Protein AF-A0A440JXI6-F1 (afdb_monomer_lite)

Radius of gyration: 17.79 Å; chains: 1; bounding box: 47×29×36 Å

Structure (mmCIF, N/CA/C/O backbone):
data_AF-A0A440JXI6-F1
#
_entry.id   AF-A0A440JXI6-F1
#
loop_
_atom_site.group_PDB
_atom_site.id
_atom_site.type_symbol
_atom_site.label_atom_id
_atom_site.label_alt_id
_atom_site.label_comp_id
_atom_site.label_asym_id
_atom_site.label_entity_id
_atom_site.label_seq_id
_atom_site.pdbx_PDB_ins_code
_atom_site.Cartn_x
_atom_site.Cartn_y
_atom_site.Cartn_z
_atom_site.occupancy
_atom_site.B_iso_or_equiv
_atom_site.auth_seq_id
_atom_site.auth_comp_id
_atom_site.auth_asym_id
_atom_site.auth_atom_id
_atom_site.pdbx_PDB_model_num
ATOM 1 N N . HIS A 1 1 ? 22.428 3.438 -12.075 1.00 89.69 1 HIS A N 1
ATOM 2 C CA . HIS A 1 1 ? 23.468 4.027 -11.225 1.00 89.69 1 HIS A CA 1
ATOM 3 C C . HIS A 1 1 ? 24.749 4.145 -12.036 1.00 89.69 1 HIS A C 1
ATOM 5 O O . HIS A 1 1 ? 25.125 3.154 -12.648 1.00 89.69 1 HIS A O 1
ATOM 11 N N . PRO A 1 2 ? 25.399 5.318 -12.072 1.00 90.56 2 PRO A N 1
ATOM 12 C CA . PRO A 1 2 ? 26.566 5.547 -12.928 1.00 90.56 2 PRO A CA 1
ATOM 13 C C . PRO A 1 2 ? 27.832 4.776 -12.512 1.00 90.56 2 PRO A C 1
ATOM 15 O O . PRO A 1 2 ? 28.687 4.551 -13.356 1.00 90.56 2 PRO A O 1
ATOM 18 N N . PHE A 1 3 ? 27.950 4.336 -11.251 1.00 93.44 3 PHE A N 1
ATOM 19 C CA . PHE A 1 3 ? 29.191 3.724 -10.738 1.00 93.44 3 PHE A CA 1
ATOM 20 C C . PHE A 1 3 ? 29.165 2.200 -10.530 1.00 93.44 3 PHE A C 1
ATOM 22 O O . PHE A 1 3 ? 30.223 1.590 -10.446 1.00 93.44 3 PHE A O 1
ATOM 29 N N . TYR A 1 4 ? 27.995 1.559 -10.423 1.00 94.19 4 TYR A N 1
ATOM 30 C CA . TYR A 1 4 ? 27.934 0.133 -10.066 1.00 94.19 4 TYR A CA 1
ATOM 31 C C . TYR A 1 4 ? 27.754 -0.724 -11.320 1.00 94.19 4 TYR A C 1
ATOM 33 O O . TYR A 1 4 ? 26.744 -0.548 -11.989 1.00 94.19 4 TYR A O 1
ATOM 41 N N . PRO A 1 5 ? 28.655 -1.667 -11.648 1.00 91.31 5 PRO A N 1
ATOM 42 C CA . PRO A 1 5 ? 28.629 -2.382 -12.931 1.00 91.31 5 PRO A CA 1
ATOM 43 C C . PRO A 1 5 ? 27.378 -3.250 -13.129 1.00 91.31 5 PRO A C 1
ATOM 45 O O . PRO A 1 5 ? 26.894 -3.402 -14.246 1.00 91.31 5 PRO A O 1
ATOM 48 N N . THR A 1 6 ? 26.800 -3.773 -12.050 1.00 94.19 6 THR A N 1
ATOM 49 C CA . THR A 1 6 ? 25.622 -4.653 -12.075 1.00 94.19 6 THR A CA 1
ATOM 50 C C . THR A 1 6 ? 24.327 -3.933 -11.697 1.00 94.19 6 THR A C 1
ATOM 52 O O . THR A 1 6 ? 23.341 -4.570 -11.346 1.00 94.19 6 THR A O 1
ATOM 55 N N . TRP A 1 7 ? 24.281 -2.601 -11.784 1.00 91.56 7 TRP A N 1
ATOM 56 C CA . TRP A 1 7 ? 23.163 -1.800 -11.264 1.00 91.56 7 TRP A CA 1
ATOM 57 C C . TRP A 1 7 ? 21.786 -2.070 -11.895 1.00 91.56 7 TRP A C 1
ATOM 59 O O . TRP A 1 7 ? 20.778 -1.656 -11.329 1.00 91.56 7 TRP A O 1
ATOM 69 N N . LYS A 1 8 ? 21.735 -2.713 -13.069 1.00 91.62 8 LYS A N 1
ATOM 70 C CA . LYS A 1 8 ? 20.493 -3.163 -13.727 1.00 91.62 8 LYS A CA 1
ATOM 71 C C . LYS A 1 8 ? 20.260 -4.669 -13.636 1.00 91.62 8 LYS A C 1
ATOM 73 O O . LYS A 1 8 ? 19.323 -5.166 -14.261 1.00 91.62 8 LYS A O 1
ATOM 78 N N . ALA A 1 9 ? 21.115 -5.404 -12.928 1.00 92.44 9 ALA A N 1
ATOM 79 C CA . ALA A 1 9 ? 20.924 -6.833 -12.751 1.00 92.44 9 ALA A CA 1
ATOM 80 C C . ALA A 1 9 ? 19.590 -7.073 -12.030 1.00 92.44 9 ALA A C 1
ATOM 82 O O . ALA A 1 9 ? 19.301 -6.447 -11.014 1.00 92.44 9 ALA A O 1
ATOM 83 N N . LYS A 1 10 ? 18.778 -7.974 -12.582 1.00 93.25 10 LYS A N 1
ATOM 84 C CA . LYS A 1 10 ? 17.461 -8.358 -12.058 1.00 93.25 10 LYS A CA 1
ATOM 85 C C . LYS A 1 10 ? 17.477 -9.859 -11.745 1.00 93.25 10 LYS A C 1
ATOM 87 O O . LYS A 1 10 ? 16.812 -10.628 -12.438 1.00 93.25 10 LYS A O 1
ATOM 92 N N . PRO A 1 11 ? 18.333 -10.303 -10.799 1.00 94.56 11 PRO A N 1
ATOM 93 C CA . PRO A 1 11 ? 18.487 -11.722 -10.504 1.00 94.56 11 PRO A CA 1
ATOM 94 C C . PRO A 1 11 ? 17.147 -12.314 -10.060 1.00 94.56 11 PRO A C 1
ATOM 96 O O . PRO A 1 11 ? 16.384 -11.669 -9.347 1.00 94.56 11 PRO A O 1
ATOM 99 N N . GLY A 1 12 ? 16.862 -13.537 -10.501 1.00 95.56 12 GLY A N 1
ATOM 100 C CA . GLY A 1 12 ? 15.599 -14.217 -10.209 1.00 95.56 12 GLY A CA 1
ATOM 101 C C . GLY A 1 12 ? 14.439 -13.869 -11.148 1.00 95.56 12 GLY A C 1
ATOM 102 O O . GLY A 1 12 ? 13.453 -14.596 -11.129 1.00 95.56 12 GLY A O 1
ATOM 103 N N . LEU A 1 13 ? 14.555 -12.843 -12.005 1.00 96.44 13 LEU A N 1
ATOM 104 C CA . LEU A 1 13 ? 13.544 -12.552 -13.027 1.00 96.44 13 LEU A CA 1
ATOM 105 C C . LEU A 1 13 ? 13.929 -13.175 -14.379 1.00 96.44 13 LEU A C 1
ATOM 107 O O . LEU A 1 13 ? 15.005 -12.867 -14.905 1.00 96.44 13 LEU A O 1
ATOM 111 N N . PRO A 1 14 ? 13.072 -14.012 -14.992 1.00 97.12 14 PRO A N 1
ATOM 112 C CA . PRO A 1 14 ? 13.282 -14.458 -16.362 1.00 97.12 14 PRO A CA 1
ATOM 113 C C . PRO A 1 14 ? 13.072 -13.297 -17.359 1.00 97.12 14 PRO A C 1
ATOM 115 O O . PRO A 1 14 ? 12.429 -12.297 -17.020 1.00 97.12 14 PRO A O 1
ATOM 118 N N . PRO A 1 15 ? 13.566 -13.403 -18.608 1.00 95.31 15 PRO A N 1
ATOM 119 C CA . PRO A 1 15 ? 13.542 -12.300 -19.575 1.00 95.31 15 PRO A CA 1
ATOM 120 C C . PRO A 1 15 ? 12.165 -11.652 -19.782 1.00 95.31 15 PRO A C 1
ATOM 122 O O . PRO A 1 15 ? 12.063 -10.428 -19.832 1.00 95.31 15 PRO A O 1
ATOM 125 N N . GLN A 1 16 ? 11.096 -12.449 -19.834 1.00 96.56 16 GLN A N 1
ATOM 126 C CA . GLN A 1 16 ? 9.733 -11.936 -19.981 1.00 96.56 16 GLN A CA 1
ATOM 127 C C . GLN A 1 16 ? 9.286 -11.052 -18.805 1.00 96.56 16 GLN A C 1
ATOM 129 O O . GLN A 1 16 ? 8.621 -10.037 -19.012 1.00 96.56 16 GLN A O 1
ATOM 134 N N . GLU A 1 17 ? 9.680 -11.389 -17.575 1.00 96.81 17 GLU A N 1
ATOM 135 C CA . GLU A 1 17 ? 9.341 -10.600 -16.386 1.00 96.81 17 GLU A CA 1
ATOM 136 C C . GLU A 1 17 ? 10.194 -9.343 -16.293 1.00 96.81 17 GLU A C 1
ATOM 138 O O . GLU A 1 17 ? 9.700 -8.290 -15.890 1.00 96.81 17 GLU A O 1
ATOM 143 N N . VAL A 1 18 ? 11.447 -9.411 -16.752 1.00 96.38 18 VAL A N 1
ATOM 144 C CA . VAL A 1 18 ? 12.272 -8.213 -16.913 1.00 96.38 18 VAL A CA 1
ATOM 145 C C . VAL A 1 18 ? 11.561 -7.216 -17.826 1.00 96.38 18 VAL A C 1
ATOM 147 O O . VAL A 1 18 ? 11.477 -6.044 -17.472 1.00 96.38 18 VAL A O 1
ATOM 150 N N . THR A 1 19 ? 10.987 -7.644 -18.948 1.00 95.44 19 THR A N 1
ATOM 151 C CA . THR A 1 19 ? 10.215 -6.733 -19.804 1.00 95.44 19 THR A CA 1
ATOM 152 C C . THR A 1 19 ? 8.942 -6.230 -19.120 1.00 95.44 19 THR A C 1
ATOM 154 O O . THR A 1 19 ? 8.672 -5.032 -19.147 1.00 95.44 19 THR A O 1
ATOM 157 N N . ALA A 1 20 ? 8.181 -7.111 -18.471 1.00 96.00 20 ALA A N 1
ATOM 158 C CA . ALA A 1 20 ? 6.875 -6.765 -17.908 1.00 96.00 20 ALA A CA 1
ATOM 159 C C . ALA A 1 20 ? 6.931 -5.848 -16.671 1.00 96.00 20 ALA A C 1
ATOM 161 O O . ALA A 1 20 ? 6.011 -5.059 -16.465 1.00 96.00 20 ALA A O 1
ATOM 162 N N . LEU A 1 21 ? 7.973 -5.962 -15.840 1.00 95.62 21 LEU A N 1
ATOM 163 C CA . LEU A 1 21 ? 8.032 -5.317 -14.519 1.00 95.62 21 LEU A CA 1
ATOM 164 C C . LEU A 1 21 ? 8.981 -4.119 -14.453 1.00 95.62 21 LEU A C 1
ATOM 166 O O . LEU A 1 21 ? 9.011 -3.403 -13.453 1.00 95.62 21 LEU A O 1
ATOM 170 N N . SER A 1 22 ? 9.780 -3.898 -15.493 1.00 95.12 22 SER A N 1
ATOM 171 C CA . SER A 1 22 ? 10.843 -2.904 -15.427 1.00 95.12 22 SER A CA 1
ATOM 172 C C . SER A 1 22 ? 10.431 -1.531 -15.947 1.00 95.12 22 SER A C 1
ATOM 174 O O . SER A 1 22 ? 9.792 -1.433 -16.999 1.00 95.12 22 SER A O 1
ATOM 176 N N . PRO A 1 23 ? 10.877 -0.447 -15.288 1.00 94.06 23 PRO A N 1
ATOM 177 C CA . PRO A 1 23 ? 10.515 0.907 -15.691 1.00 94.06 23 PRO A CA 1
ATOM 178 C C . PRO A 1 23 ? 11.021 1.264 -17.095 1.00 94.06 23 PRO A C 1
ATOM 180 O O . PRO A 1 23 ? 10.377 2.052 -17.781 1.00 94.06 23 PRO A O 1
ATOM 183 N N . GLU A 1 24 ? 12.120 0.661 -17.567 1.00 94.94 24 GLU A N 1
ATOM 184 C CA . GLU A 1 24 ? 12.669 0.932 -18.905 1.00 94.94 24 GLU A CA 1
ATOM 185 C C . GLU A 1 24 ? 11.730 0.570 -20.061 1.00 94.94 24 GLU A C 1
ATOM 187 O O . GLU A 1 24 ? 11.915 1.073 -21.166 1.00 94.94 24 GLU A O 1
ATOM 192 N N . PHE A 1 25 ? 10.728 -0.273 -19.808 1.00 95.31 25 PHE A N 1
ATOM 193 C CA . PHE A 1 25 ? 9.734 -0.681 -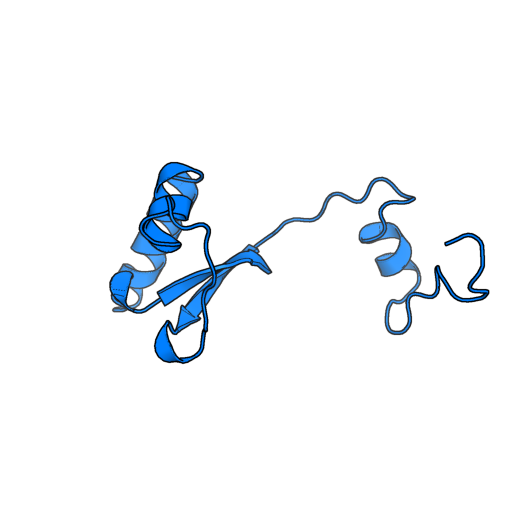20.801 1.00 95.31 25 PHE A CA 1
ATOM 194 C C . PHE A 1 25 ? 8.355 -0.059 -20.547 1.00 95.31 25 PHE A C 1
ATOM 196 O O . PHE A 1 25 ? 7.373 -0.481 -21.149 1.00 95.31 25 PHE A O 1
ATOM 203 N N . GLY A 1 26 ? 8.256 0.929 -19.649 1.00 95.81 26 GLY A N 1
ATOM 204 C CA . GLY A 1 26 ? 6.977 1.557 -19.310 1.00 95.81 26 GLY A CA 1
ATOM 205 C C . GLY A 1 26 ? 6.002 0.600 -18.618 1.00 95.81 26 GLY A C 1
ATOM 206 O O . GLY A 1 26 ? 4.800 0.651 -18.879 1.00 95.81 26 GLY A O 1
ATOM 207 N N . ALA A 1 27 ? 6.521 -0.290 -17.764 1.00 95.62 27 ALA A N 1
ATOM 208 C CA . ALA A 1 27 ? 5.734 -1.289 -17.050 1.00 95.62 27 ALA A CA 1
ATOM 209 C C . ALA A 1 27 ? 4.505 -0.683 -16.348 1.00 95.62 27 ALA A C 1
ATOM 211 O O . ALA A 1 27 ? 4.607 0.276 -15.580 1.00 95.62 27 ALA A O 1
ATOM 212 N N . ARG A 1 28 ? 3.334 -1.288 -16.582 1.00 95.38 28 ARG A N 1
ATOM 213 C CA . ARG A 1 28 ? 2.090 -1.006 -15.855 1.00 95.38 28 ARG A CA 1
ATOM 214 C C . ARG A 1 28 ? 1.727 -2.236 -15.044 1.00 95.38 28 ARG A C 1
ATOM 216 O O . ARG A 1 28 ? 1.298 -3.244 -15.598 1.00 95.38 28 ARG A O 1
ATOM 223 N N . VAL A 1 29 ? 1.898 -2.145 -13.732 1.00 93.00 29 VAL A N 1
ATOM 224 C CA . VAL A 1 29 ? 1.650 -3.258 -12.815 1.00 93.00 29 VAL A CA 1
ATOM 225 C C . VAL A 1 29 ? 0.314 -3.082 -12.106 1.00 93.00 29 VAL A C 1
ATOM 227 O O . VAL A 1 29 ? -0.045 -1.983 -11.683 1.00 93.00 29 VAL A O 1
ATOM 230 N N . ARG A 1 30 ? -0.446 -4.173 -11.982 1.00 93.38 30 ARG A N 1
ATOM 231 C CA . ARG A 1 30 ? -1.638 -4.198 -11.132 1.00 93.38 30 ARG A CA 1
ATOM 232 C C . ARG A 1 30 ? -1.188 -4.417 -9.690 1.00 93.38 30 ARG A C 1
ATOM 234 O O . ARG A 1 30 ? -0.783 -5.525 -9.350 1.00 93.38 30 ARG A O 1
ATOM 241 N N . LEU A 1 31 ? -1.312 -3.379 -8.872 1.00 93.31 31 LEU A N 1
ATOM 242 C CA . LEU A 1 31 ? -1.098 -3.449 -7.430 1.00 93.31 31 LEU A CA 1
ATOM 243 C C . LEU A 1 31 ? -2.314 -4.100 -6.763 1.00 93.31 31 LEU A C 1
ATOM 245 O O . LEU A 1 31 ? -3.453 -3.733 -7.071 1.00 93.31 31 LEU A O 1
ATOM 249 N N . ARG A 1 32 ? -2.092 -5.081 -5.888 1.00 95.00 32 ARG A N 1
ATOM 250 C CA . ARG A 1 32 ? -3.169 -5.747 -5.141 1.00 95.00 32 ARG A CA 1
ATOM 251 C C . ARG A 1 32 ? -3.163 -5.250 -3.707 1.00 95.00 32 ARG A C 1
ATOM 253 O O . ARG A 1 32 ? -2.100 -5.036 -3.144 1.00 95.00 32 ARG A O 1
ATOM 260 N N . ILE A 1 33 ? -4.337 -5.111 -3.100 1.00 96.94 33 ILE A N 1
ATOM 261 C CA . ILE A 1 33 ? -4.443 -4.811 -1.670 1.00 96.94 33 ILE A CA 1
ATOM 262 C C . ILE A 1 33 ? -4.831 -6.084 -0.936 1.00 96.94 33 ILE A C 1
ATOM 264 O O . ILE A 1 33 ? -5.852 -6.703 -1.230 1.00 96.94 33 ILE A O 1
ATOM 268 N N . THR A 1 34 ? -3.992 -6.478 0.010 1.00 96.81 34 THR A N 1
ATOM 269 C CA . THR A 1 34 ? -4.202 -7.634 0.883 1.00 96.81 34 THR A CA 1
ATOM 270 C C . THR A 1 34 ? -4.531 -7.179 2.300 1.00 96.81 34 THR A C 1
ATOM 272 O O . THR A 1 34 ? -4.473 -5.990 2.606 1.00 96.81 34 THR A O 1
ATOM 275 N N . ALA A 1 35 ? -4.922 -8.107 3.171 1.00 97.56 35 ALA A N 1
ATOM 276 C CA . ALA A 1 35 ? -5.140 -7.833 4.586 1.00 97.56 35 ALA A CA 1
ATOM 277 C C . ALA A 1 35 ? -3.993 -8.430 5.412 1.00 97.56 35 ALA A C 1
ATOM 279 O O . ALA A 1 35 ? -3.820 -9.649 5.444 1.00 97.56 35 ALA A O 1
ATOM 280 N N . LEU A 1 36 ? -3.230 -7.576 6.097 1.00 97.50 36 LEU A N 1
ATOM 281 C CA . LEU A 1 36 ? -2.184 -7.974 7.043 1.00 97.50 36 LEU A CA 1
ATOM 282 C C . LEU A 1 36 ? -2.701 -7.831 8.479 1.00 97.50 36 LEU A C 1
ATOM 284 O O . LEU A 1 36 ? -3.284 -6.803 8.818 1.00 97.50 36 LEU A O 1
ATOM 288 N N . ARG A 1 37 ? -2.491 -8.836 9.337 1.00 97.31 37 ARG A N 1
ATOM 289 C CA . ARG A 1 37 ? -2.834 -8.738 10.766 1.00 97.31 37 ARG A CA 1
ATOM 290 C C . ARG A 1 37 ? -2.085 -7.570 11.406 1.00 97.31 37 ARG A C 1
ATOM 292 O O . ARG A 1 37 ? -0.861 -7.513 11.310 1.00 97.31 37 ARG A O 1
ATOM 299 N N . LYS A 1 38 ? -2.806 -6.681 12.101 1.00 96.19 38 LYS A N 1
ATOM 300 C CA . LYS A 1 38 ? -2.208 -5.509 12.772 1.00 96.19 38 LYS A CA 1
ATOM 301 C C . LYS A 1 38 ? -1.083 -5.887 13.731 1.00 96.19 38 LYS A C 1
ATOM 303 O O . LYS A 1 38 ? -0.053 -5.234 13.742 1.00 96.19 38 LYS A O 1
ATOM 308 N N . GLU A 1 39 ? -1.264 -6.964 14.487 1.00 96.69 39 GLU A N 1
ATOM 309 C CA . GLU A 1 39 ? -0.280 -7.477 15.451 1.00 96.69 39 GLU A CA 1
ATOM 310 C C . GLU A 1 39 ? 1.033 -7.973 14.821 1.00 96.69 39 GLU A C 1
ATOM 312 O O . GLU A 1 39 ? 2.023 -8.131 15.529 1.00 96.69 39 GLU A O 1
ATOM 317 N N . TRP A 1 40 ? 1.074 -8.210 13.505 1.00 97.00 40 TRP A N 1
ATOM 318 C CA . TRP A 1 40 ? 2.283 -8.652 12.794 1.00 97.00 40 TRP A CA 1
ATOM 319 C C . TRP A 1 40 ? 3.003 -7.505 12.083 1.00 97.00 40 TRP A C 1
ATOM 321 O O . TRP A 1 40 ? 3.975 -7.734 11.365 1.00 97.00 40 TRP A O 1
ATOM 331 N N . ALA A 1 41 ? 2.514 -6.278 12.248 1.00 95.75 41 ALA A N 1
ATOM 332 C CA . ALA A 1 41 ? 2.995 -5.118 11.528 1.00 95.75 41 ALA A CA 1
ATOM 333 C C . ALA A 1 41 ? 3.380 -3.999 12.490 1.00 95.75 41 ALA A C 1
ATOM 335 O O . ALA A 1 41 ? 2.689 -3.714 13.466 1.00 95.75 41 ALA A O 1
ATOM 336 N N . TYR A 1 42 ? 4.454 -3.301 12.145 1.00 95.44 42 TYR A N 1
ATOM 337 C CA . TYR A 1 42 ? 4.772 -2.006 12.719 1.00 95.44 42 TYR A CA 1
ATOM 338 C C . TYR A 1 42 ? 4.534 -0.934 11.655 1.00 95.44 42 TYR A C 1
ATOM 340 O O . TYR A 1 42 ? 4.965 -1.088 10.512 1.00 95.44 42 TYR A O 1
ATOM 348 N N . VAL A 1 43 ? 3.812 0.129 12.015 1.00 95.38 43 VAL A N 1
ATOM 349 C CA . VAL A 1 43 ? 3.417 1.199 11.091 1.00 95.38 43 VAL A CA 1
ATOM 350 C C . VAL A 1 43 ? 4.010 2.517 11.563 1.00 95.38 43 VAL A C 1
ATOM 352 O O . VAL A 1 43 ? 3.640 3.025 12.620 1.00 95.38 43 VAL A O 1
ATOM 355 N N . GLU A 1 44 ? 4.871 3.103 10.737 1.00 95.88 44 GLU A N 1
ATOM 356 C CA . GLU A 1 44 ? 5.341 4.476 10.911 1.00 95.88 44 GLU A CA 1
ATOM 357 C C . GLU A 1 44 ? 4.527 5.437 10.050 1.00 95.88 44 GLU A C 1
ATOM 359 O O . GLU A 1 44 ? 4.113 5.120 8.933 1.00 95.88 44 GLU A O 1
ATOM 364 N N . LYS A 1 45 ? 4.279 6.631 10.583 1.00 94.62 45 LYS A N 1
ATOM 365 C CA . LYS A 1 45 ? 3.495 7.673 9.920 1.00 94.62 45 LYS A CA 1
ATOM 366 C C . LYS A 1 45 ? 3.979 9.051 10.342 1.00 94.62 45 LYS A C 1
ATOM 368 O O . LYS A 1 45 ? 4.561 9.216 11.413 1.00 94.62 45 LYS A O 1
ATOM 373 N N . MET A 1 46 ? 3.684 10.053 9.521 1.00 93.94 46 MET A N 1
ATOM 374 C CA . MET A 1 46 ? 3.917 11.444 9.902 1.00 93.94 46 MET A CA 1
ATOM 375 C C . MET A 1 46 ? 3.025 11.844 11.092 1.00 93.94 46 MET A C 1
ATOM 377 O O . MET A 1 46 ? 1.907 11.333 11.198 1.00 93.94 46 MET A O 1
ATOM 381 N N . PRO A 1 47 ? 3.459 12.777 11.965 1.00 92.88 47 PRO A N 1
ATOM 382 C CA . PRO A 1 47 ? 2.722 13.123 13.187 1.00 92.88 47 PRO A CA 1
ATOM 383 C C . PRO A 1 47 ? 1.271 13.571 12.966 1.00 92.88 47 PRO A C 1
ATOM 385 O O . PRO A 1 47 ? 0.419 13.308 13.805 1.00 92.88 47 PRO A O 1
ATOM 388 N N . HIS A 1 48 ? 0.987 14.222 11.834 1.00 91.56 48 HIS A N 1
ATOM 389 C CA . HIS A 1 48 ? -0.345 14.732 11.491 1.00 91.56 48 HIS A CA 1
ATOM 390 C C . HIS A 1 48 ? -1.294 13.664 10.929 1.00 91.56 48 HIS A C 1
ATOM 392 O O . HIS A 1 48 ? -2.486 13.918 10.794 1.00 91.56 48 HIS A O 1
ATOM 398 N N . VAL A 1 49 ? -0.788 12.483 10.571 1.00 92.50 49 VAL A N 1
ATOM 399 C CA . VAL A 1 49 ? -1.626 11.378 10.099 1.00 92.50 49 VAL A CA 1
ATOM 400 C C . VAL A 1 49 ? -2.180 10.670 11.326 1.00 92.50 49 VAL A C 1
ATOM 402 O O . VAL A 1 49 ? -1.394 10.208 12.145 1.00 92.50 49 VAL A O 1
ATOM 405 N N . GLY A 1 50 ? -3.502 10.567 11.476 1.00 90.12 50 GLY A N 1
ATOM 406 C CA . GLY A 1 50 ? -4.131 9.918 12.633 1.00 90.12 50 GLY A CA 1
ATOM 407 C C . GLY A 1 50 ? -3.782 8.432 12.712 1.00 90.12 50 GLY A C 1
ATOM 408 O O . GLY A 1 50 ? -2.990 8.016 13.562 1.00 90.12 50 GLY A O 1
ATOM 409 N N . SER A 1 51 ? -4.288 7.639 11.768 1.00 93.94 51 SER A N 1
ATOM 410 C CA . SER A 1 51 ? -3.888 6.239 11.570 1.00 93.94 51 SER A CA 1
ATOM 411 C C . SER A 1 51 ? -3.680 5.905 10.092 1.00 93.94 51 SER A C 1
ATOM 413 O O . SER A 1 51 ? -4.188 6.594 9.212 1.00 93.94 51 SER A O 1
ATOM 415 N N . TYR A 1 52 ? -2.946 4.826 9.802 1.00 95.38 52 TYR A N 1
ATOM 416 C CA . TYR A 1 52 ? -2.783 4.365 8.421 1.00 95.38 52 TYR A CA 1
ATOM 417 C C . TYR A 1 52 ? -4.109 3.918 7.794 1.00 95.38 52 TYR A C 1
ATOM 419 O O . TYR A 1 52 ? -4.382 4.265 6.651 1.00 95.38 52 TYR A O 1
ATOM 427 N N . SER A 1 53 ? -4.958 3.206 8.543 1.00 95.38 53 SER A N 1
ATOM 428 C CA . SER A 1 53 ? -6.279 2.780 8.062 1.00 95.38 53 SER A CA 1
ATOM 429 C C . SER A 1 53 ? -7.178 3.972 7.727 1.00 95.38 53 SER A C 1
ATOM 431 O O . SER A 1 53 ? -7.842 3.961 6.699 1.00 95.38 53 SER A O 1
ATOM 433 N N . GLU A 1 54 ? -7.161 5.012 8.563 1.00 95.25 54 GLU A N 1
ATOM 434 C CA . GLU A 1 54 ? -7.890 6.260 8.312 1.00 95.25 54 GLU A CA 1
ATOM 435 C C . GLU A 1 54 ? -7.353 6.993 7.080 1.00 95.25 54 GLU A C 1
ATOM 437 O O . GLU A 1 54 ? -8.120 7.398 6.211 1.00 95.25 54 GLU A O 1
ATOM 442 N N . TRP A 1 55 ? -6.031 7.132 6.966 1.00 96.69 55 TRP A N 1
ATOM 443 C CA . TRP A 1 55 ? -5.429 7.738 5.782 1.00 96.69 55 TRP A CA 1
ATOM 444 C C . TRP A 1 55 ? -5.794 6.959 4.513 1.00 96.69 55 TRP A C 1
ATOM 446 O O . TRP A 1 55 ? -6.158 7.554 3.500 1.00 96.69 55 TRP A O 1
ATOM 456 N N . PHE A 1 56 ? -5.750 5.627 4.569 1.00 96.88 56 PHE A N 1
ATOM 457 C CA . PHE A 1 56 ? -6.086 4.774 3.436 1.00 96.88 56 PHE A CA 1
ATOM 458 C C . PHE A 1 56 ? -7.560 4.915 3.039 1.00 96.88 56 PHE A C 1
ATOM 460 O O . PHE A 1 56 ? -7.849 5.077 1.855 1.00 96.88 56 PHE A O 1
ATOM 467 N N . SER A 1 57 ? -8.485 4.914 4.004 1.00 96.81 57 SER A N 1
ATOM 468 C CA . SER A 1 57 ? -9.918 5.049 3.721 1.00 96.81 57 SER A CA 1
ATOM 469 C C . SER A 1 57 ? -10.285 6.409 3.127 1.00 96.81 57 SER A C 1
ATOM 471 O O . SER A 1 57 ? -11.170 6.484 2.281 1.00 96.81 57 SER A O 1
ATOM 473 N N . GLN A 1 58 ? -9.575 7.474 3.504 1.00 96.94 58 GLN A N 1
ATOM 474 C CA . GLN A 1 58 ? -9.780 8.810 2.941 1.00 96.94 58 GLN A CA 1
ATOM 475 C C . GLN A 1 58 ? -9.235 8.943 1.511 1.00 96.94 58 GLN A C 1
ATOM 477 O O . GLN A 1 58 ? -9.847 9.616 0.684 1.00 96.94 58 GLN A O 1
ATOM 482 N N . ASN A 1 59 ? -8.094 8.315 1.207 1.00 96.44 59 ASN A N 1
ATOM 483 C CA . ASN A 1 59 ? -7.439 8.443 -0.102 1.00 96.44 59 ASN A CA 1
ATOM 484 C C . ASN A 1 59 ? -7.941 7.420 -1.134 1.00 96.44 59 ASN A C 1
ATOM 486 O O . ASN A 1 59 ? -7.887 7.684 -2.334 1.00 96.44 59 ASN A O 1
ATOM 490 N N . PHE A 1 60 ? -8.439 6.267 -0.680 1.00 97.00 60 PHE A N 1
ATOM 491 C CA . PHE A 1 60 ? -8.936 5.182 -1.530 1.00 97.00 60 PHE A CA 1
ATOM 492 C C . PHE A 1 60 ? -10.303 4.676 -1.036 1.00 97.00 60 PHE A C 1
ATOM 494 O O . PHE A 1 60 ? -10.424 3.508 -0.664 1.00 97.00 60 PHE A O 1
ATOM 501 N N . PRO A 1 61 ? -11.345 5.529 -1.015 1.00 97.75 61 PRO A N 1
ATOM 502 C CA . PRO A 1 61 ? -12.611 5.227 -0.343 1.00 97.75 61 PRO A CA 1
ATOM 503 C C . PRO A 1 61 ? -13.344 4.015 -0.925 1.00 97.75 61 PRO A C 1
ATOM 505 O O . PRO A 1 61 ? -13.826 3.175 -0.168 1.00 97.75 61 PRO A O 1
ATOM 508 N N . ASP A 1 62 ? -13.384 3.880 -2.252 1.00 97.44 62 ASP A N 1
ATOM 509 C CA . ASP A 1 62 ? -14.024 2.729 -2.899 1.00 97.44 62 ASP A CA 1
ATOM 510 C C . ASP A 1 62 ? -13.282 1.428 -2.590 1.00 97.44 62 ASP A C 1
ATOM 512 O O . ASP A 1 62 ? -13.889 0.430 -2.220 1.00 97.44 62 ASP A O 1
ATOM 516 N N . LEU A 1 63 ? -11.951 1.463 -2.659 1.00 97.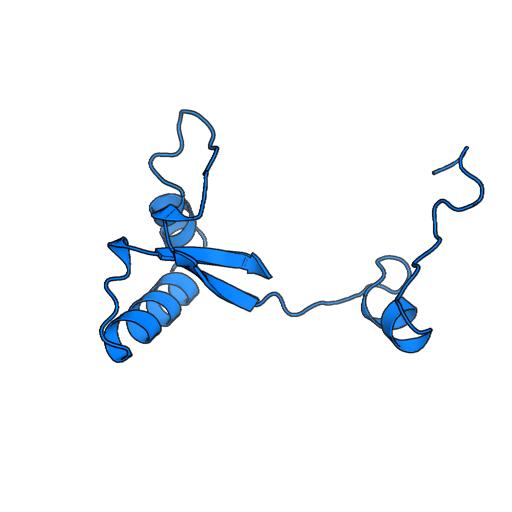06 63 LEU A N 1
ATOM 517 C CA . LEU A 1 63 ? -11.118 0.301 -2.373 1.00 97.06 63 LEU A CA 1
ATOM 518 C C . LEU A 1 63 ? -11.181 -0.096 -0.897 1.00 97.06 63 LEU A C 1
ATOM 520 O O . LEU A 1 63 ? -11.142 -1.279 -0.581 1.00 97.06 63 LEU A O 1
ATOM 524 N N . TRP A 1 64 ? -11.280 0.883 0.003 1.00 97.94 64 TRP A N 1
ATOM 525 C CA . TRP A 1 64 ? -11.487 0.646 1.426 1.00 97.94 64 TRP A CA 1
ATOM 526 C C . TRP A 1 64 ? -12.826 -0.034 1.696 1.00 97.94 64 TRP A C 1
ATOM 528 O O . TRP A 1 64 ? -12.846 -1.007 2.447 1.00 97.94 64 TRP A O 1
ATOM 538 N N . ARG A 1 65 ? -13.914 0.446 1.078 1.00 98.19 65 ARG A N 1
ATOM 539 C CA . ARG A 1 65 ? -15.243 -0.167 1.199 1.00 98.19 65 ARG A CA 1
ATOM 540 C C . ARG A 1 65 ? -15.195 -1.627 0.757 1.00 98.19 65 ARG A C 1
ATOM 542 O O . ARG A 1 65 ? -15.468 -2.503 1.571 1.00 98.19 65 ARG A O 1
ATOM 549 N N . ASP A 1 66 ? -14.752 -1.881 -0.472 1.00 97.81 66 ASP A N 1
ATOM 550 C CA . ASP A 1 66 ? -14.723 -3.231 -1.042 1.00 97.81 66 ASP A CA 1
ATOM 551 C C . ASP A 1 66 ? -13.796 -4.171 -0.230 1.00 97.81 66 ASP A C 1
ATOM 553 O O . ASP A 1 66 ? -14.081 -5.355 -0.040 1.00 97.81 66 ASP A O 1
ATOM 557 N N . TRP A 1 67 ? -12.680 -3.649 0.297 1.00 98.12 67 TRP A N 1
ATOM 558 C CA . TRP A 1 67 ? -11.755 -4.402 1.154 1.00 9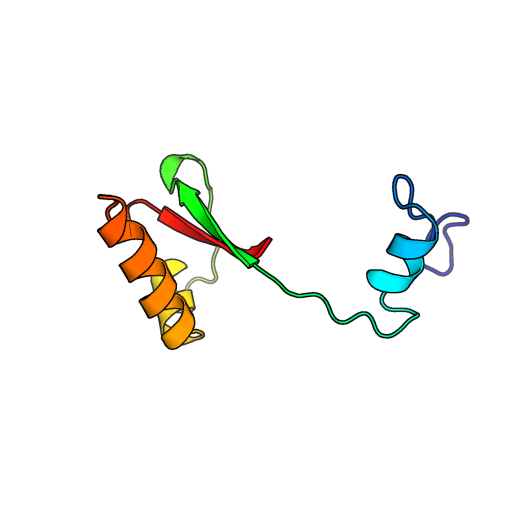8.12 67 TRP A CA 1
ATOM 559 C C . TRP A 1 67 ? -12.345 -4.720 2.535 1.00 98.12 67 TRP A C 1
ATOM 561 O O . TRP A 1 67 ? -12.165 -5.835 3.032 1.00 98.12 67 TRP A O 1
ATOM 571 N N . ALA A 1 68 ? -13.039 -3.764 3.156 1.00 98.12 68 ALA A N 1
ATOM 572 C CA . ALA A 1 68 ? -13.675 -3.945 4.458 1.00 98.12 68 ALA A CA 1
ATOM 573 C C . ALA A 1 68 ? -14.850 -4.930 4.367 1.00 98.12 68 ALA A C 1
ATOM 575 O O . ALA A 1 68 ? -14.902 -5.871 5.159 1.00 98.12 68 ALA A O 1
ATOM 576 N N . GLU A 1 69 ? -15.711 -4.785 3.356 1.00 98.25 69 GLU A N 1
ATOM 577 C CA . GLU A 1 69 ? -16.80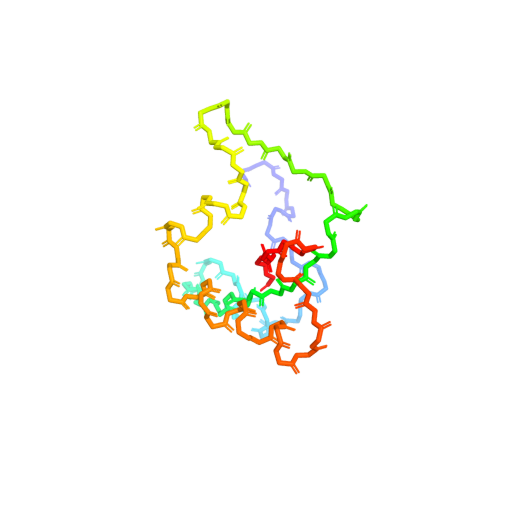8 -5.722 3.072 1.00 98.25 69 GLU A CA 1
ATOM 578 C C . GLU A 1 69 ? -16.270 -7.146 2.875 1.00 98.25 69 GLU A C 1
ATOM 580 O O . GLU A 1 69 ? -16.720 -8.086 3.532 1.00 98.25 69 GLU A O 1
ATOM 585 N N . GLY A 1 70 ? -15.211 -7.309 2.073 1.00 98.06 70 GLY A N 1
ATOM 586 C CA . GLY A 1 70 ? -14.589 -8.616 1.853 1.00 98.06 70 GLY A CA 1
ATOM 587 C C . GLY A 1 70 ? -13.972 -9.255 3.109 1.00 98.06 70 GLY A C 1
ATOM 588 O O . GLY A 1 70 ? -13.822 -10.481 3.162 1.00 98.06 70 GLY A O 1
ATOM 589 N N . LEU A 1 71 ? -13.602 -8.466 4.125 1.00 98.12 71 LEU A N 1
ATOM 590 C CA . LEU A 1 71 ? -13.187 -8.978 5.436 1.00 98.12 71 LEU A CA 1
ATOM 591 C C . LEU A 1 71 ? -14.389 -9.388 6.288 1.00 98.12 71 LEU A C 1
ATOM 593 O O . LEU A 1 71 ? -14.371 -10.474 6.879 1.00 98.12 71 LEU A O 1
ATOM 597 N N . GLU A 1 72 ? -15.427 -8.560 6.323 1.00 98.25 72 GLU A N 1
ATOM 598 C CA . GLU A 1 72 ? -16.646 -8.813 7.093 1.00 98.25 72 GLU A CA 1
ATOM 599 C C . GLU A 1 72 ? -17.372 -10.073 6.608 1.00 98.25 72 GLU A C 1
ATOM 601 O O . GLU A 1 72 ? -17.721 -10.926 7.427 1.00 98.25 72 GLU A O 1
ATOM 606 N N . GLU A 1 73 ? -17.475 -10.277 5.291 1.00 98.31 73 GLU A N 1
ATOM 607 C CA . GLU A 1 73 ? -18.011 -11.506 4.680 1.00 98.31 73 GLU A CA 1
ATOM 608 C C . GLU A 1 73 ? -17.262 -12.773 5.125 1.00 98.31 73 GLU A C 1
ATOM 610 O O . GLU A 1 73 ? -17.817 -13.873 5.160 1.00 98.31 73 GLU A O 1
ATOM 615 N N . ARG A 1 74 ? -15.986 -12.633 5.502 1.00 97.44 74 ARG A N 1
ATOM 616 C CA . ARG A 1 74 ? -15.131 -13.722 6.003 1.00 97.44 74 ARG A CA 1
ATOM 617 C C . ARG A 1 74 ? -15.134 -13.823 7.531 1.00 97.44 74 ARG A C 1
ATOM 619 O O . ARG A 1 74 ? -14.297 -14.537 8.097 1.00 97.44 74 ARG A O 1
ATOM 626 N N . GLY A 1 75 ? -16.027 -13.098 8.205 1.00 97.94 75 GLY A N 1
ATOM 627 C CA . GLY A 1 75 ? -16.117 -13.038 9.662 1.00 97.94 75 GLY A CA 1
ATOM 628 C C . GLY A 1 75 ? -14.882 -12.409 10.309 1.00 97.94 75 GLY A C 1
ATOM 629 O O . GLY A 1 75 ? -14.485 -12.808 11.407 1.00 97.94 75 GLY A O 1
ATOM 630 N N . LYS A 1 76 ? -14.209 -11.488 9.611 1.00 97.88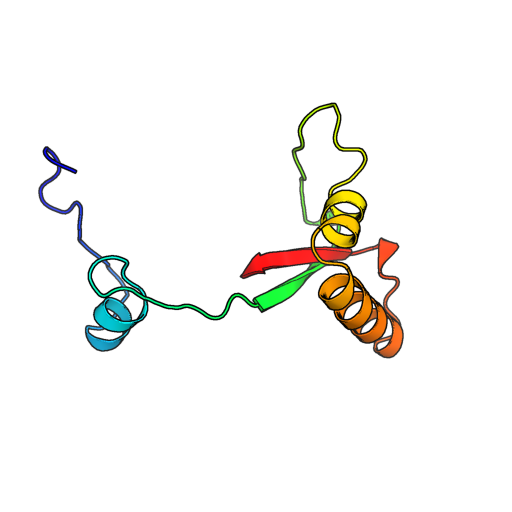 76 LYS A N 1
ATOM 631 C CA . LYS A 1 76 ? -13.044 -10.757 10.117 1.00 97.88 76 LYS A CA 1
ATOM 632 C C . LYS A 1 76 ? -13.431 -9.305 10.368 1.00 97.88 76 LYS A C 1
ATOM 634 O O . LYS A 1 76 ? -13.971 -8.654 9.489 1.00 97.88 76 LYS A O 1
ATOM 639 N N . SER A 1 77 ? -13.102 -8.789 11.550 1.00 97.12 77 SER A N 1
ATOM 640 C CA . SER A 1 77 ? -13.265 -7.367 11.858 1.00 97.12 77 SER A CA 1
ATOM 641 C C . SER A 1 77 ? -12.216 -6.551 11.099 1.00 97.12 77 SER A C 1
ATOM 643 O O . SER A 1 77 ? -11.030 -6.764 11.365 1.00 97.12 77 SER A O 1
ATOM 645 N N . PRO A 1 78 ? -12.580 -5.599 10.215 1.00 96.12 78 PRO A N 1
ATOM 646 C CA . PRO A 1 78 ? -11.612 -4.742 9.517 1.00 96.12 78 PRO A CA 1
ATOM 647 C C . PRO A 1 78 ? -10.665 -3.997 10.468 1.00 96.12 78 PRO A C 1
ATOM 649 O O . PRO A 1 78 ? -9.514 -3.719 10.130 1.00 96.12 78 PRO A O 1
ATOM 652 N N . GLY A 1 79 ? -11.119 -3.742 11.700 1.00 95.88 79 GLY A N 1
ATOM 653 C CA . GLY A 1 79 ? -10.332 -3.124 12.762 1.00 95.88 79 GLY A CA 1
ATOM 654 C C . GLY A 1 79 ? -9.082 -3.907 13.175 1.00 95.88 79 GLY A C 1
ATOM 655 O O . GLY A 1 79 ? -8.168 -3.282 13.707 1.00 95.88 79 GLY A O 1
ATOM 656 N N . ASP A 1 80 ? -8.985 -5.205 12.880 1.00 97.50 80 ASP A N 1
ATOM 657 C CA . ASP A 1 80 ? -7.838 -6.056 13.245 1.00 97.50 80 ASP A CA 1
ATOM 658 C C . ASP A 1 80 ? -6.788 -6.191 12.127 1.00 97.50 80 ASP A C 1
ATOM 660 O O . ASP A 1 80 ? -5.779 -6.890 12.290 1.00 97.50 80 ASP A O 1
ATOM 664 N N . TRP A 1 81 ?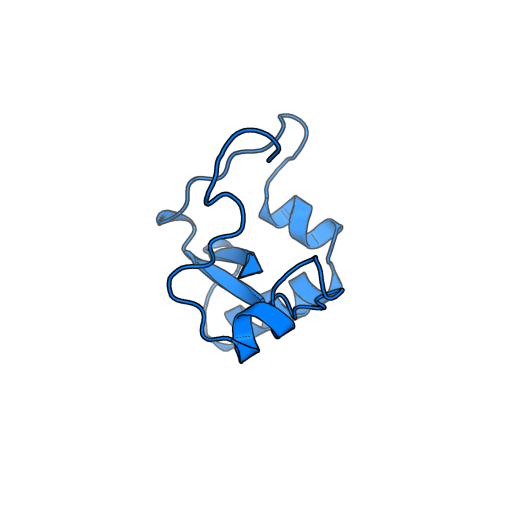 -7.017 -5.546 10.978 1.00 98.00 81 TRP A N 1
ATOM 665 C CA . TRP A 1 81 ? -6.205 -5.711 9.771 1.00 98.00 81 TRP A CA 1
ATOM 666 C C . TRP A 1 81 ? -5.745 -4.372 9.195 1.00 98.00 81 TRP A C 1
ATOM 668 O O . TRP A 1 81 ? -6.325 -3.315 9.447 1.00 98.00 81 TRP A O 1
ATOM 678 N N . LEU A 1 82 ? -4.672 -4.421 8.414 1.00 97.81 82 LEU A N 1
ATOM 679 C CA . LEU A 1 82 ? -4.141 -3.304 7.643 1.00 97.81 82 LEU A CA 1
ATOM 680 C C . LEU A 1 82 ? -4.258 -3.626 6.150 1.00 97.81 82 LEU A C 1
ATOM 682 O O . LEU A 1 82 ? -3.891 -4.740 5.757 1.00 97.81 82 LEU A O 1
ATOM 686 N N . PRO A 1 83 ? -4.722 -2.680 5.315 1.00 97.50 83 PRO A N 1
ATOM 687 C CA . PRO A 1 83 ? -4.644 -2.836 3.870 1.00 97.50 83 PRO A CA 1
ATOM 688 C C . PRO A 1 83 ? -3.173 -2.776 3.438 1.00 97.50 83 PRO A C 1
ATOM 690 O O . PRO A 1 83 ? -2.513 -1.772 3.650 1.00 97.50 83 PRO A O 1
ATOM 693 N N . LEU A 1 84 ? -2.625 -3.841 2.854 1.00 96.56 84 LEU A N 1
ATOM 694 C CA . LEU A 1 84 ? -1.222 -3.891 2.428 1.00 96.56 84 LEU A CA 1
ATOM 695 C C . LEU A 1 84 ? -1.127 -3.997 0.900 1.00 96.56 84 LEU A C 1
ATOM 697 O O . LEU A 1 84 ? -1.582 -5.007 0.350 1.00 96.56 84 LEU A O 1
ATOM 701 N N . PRO A 1 85 ? -0.517 -3.014 0.213 1.00 95.31 85 PRO A N 1
ATOM 702 C CA . PRO A 1 85 ? -0.222 -3.123 -1.208 1.00 95.31 85 PRO A CA 1
ATOM 703 C C . PRO A 1 85 ? 0.887 -4.146 -1.490 1.00 95.31 85 PRO A C 1
ATOM 705 O O . PRO A 1 85 ? 1.956 -4.067 -0.882 1.00 95.31 85 PRO A O 1
ATOM 708 N N . VAL A 1 86 ? 0.639 -5.077 -2.416 1.00 94.19 86 VAL A N 1
ATOM 709 C CA . VAL A 1 86 ? 1.567 -6.137 -2.865 1.00 94.19 86 VAL A CA 1
ATOM 710 C C . VAL A 1 86 ? 1.566 -6.316 -4.380 1.00 94.19 86 VAL A C 1
ATOM 712 O O . VAL A 1 86 ? 0.521 -6.052 -5.032 1.00 94.19 86 VAL A O 1
#

Sequence (86 aa):
HPFYPTWKAKPGLPPQEVTALSPEFGARVRLRITALRKEWAYVEKMPHVGSYSEWFSQNFPDLWRDWAEGLEERGKSPGDWLPLPV

Foldseek 3Di:
DVPDPCPLPDPPDDPVVCCQPPVVNVHDDDKDWDWDFPVVDDDDDDPPDPDQLVVCCVVPVVCNVVRQVVQVVVVHHSVRTDTDID

pLDDT: mean 95.66, std 2.07, range [89.69, 98.31]

Secondary structure (DSSP, 8-state):
--S-TTTT--TT--HHHHHHH-GGGT------EEEEEGGG------TT---HHHHHHHHSHHHHHHHHHHHHTTT--GGGEEEEE-